Protein AF-A0A497FEU7-F1 (afdb_monomer_lite)

Radius of gyration: 15.43 Å; chains: 1; bounding box: 39×32×43 Å

Structure (mmCIF, N/CA/C/O backbone):
data_AF-A0A497FEU7-F1
#
_entry.id   AF-A0A497FEU7-F1
#
loop_
_atom_site.group_PDB
_atom_site.id
_atom_site.type_symbol
_atom_site.label_atom_id
_atom_site.label_alt_id
_atom_site.label_comp_id
_atom_site.label_asym_id
_atom_site.label_entity_id
_atom_site.label_seq_id
_atom_site.pdbx_PDB_ins_code
_atom_site.Cartn_x
_atom_site.Cartn_y
_atom_site.Cartn_z
_atom_site.occupancy
_atom_site.B_iso_or_equiv
_atom_site.auth_seq_id
_atom_site.auth_comp_id
_atom_site.auth_asym_id
_atom_site.auth_atom_id
_atom_site.pdbx_PDB_model_num
ATOM 1 N N . MET A 1 1 ? -6.339 -5.426 28.142 1.00 41.44 1 MET A N 1
ATOM 2 C CA . MET A 1 1 ? -5.995 -5.472 26.706 1.00 41.44 1 MET A CA 1
ATOM 3 C C . MET A 1 1 ? -4.523 -5.088 26.597 1.00 41.44 1 MET A C 1
ATOM 5 O O . MET A 1 1 ? -4.201 -3.919 26.749 1.00 41.44 1 MET A O 1
ATOM 9 N N . VAL A 1 2 ? -3.616 -6.070 26.548 1.00 42.19 2 VAL A N 1
ATOM 10 C CA . VAL A 1 2 ? -2.162 -5.822 26.589 1.00 42.19 2 VAL A CA 1
ATOM 11 C C . VAL A 1 2 ? -1.658 -5.779 25.155 1.00 42.19 2 VAL A C 1
ATOM 13 O O . VAL A 1 2 ? -1.625 -6.807 24.487 1.00 42.19 2 VAL A O 1
ATOM 16 N N . LEU A 1 3 ? -1.309 -4.582 24.690 1.00 46.41 3 LEU A N 1
ATOM 17 C CA . LEU A 1 3 ? -0.657 -4.376 23.401 1.00 46.41 3 LEU A CA 1
ATOM 18 C C . LEU A 1 3 ? 0.695 -5.109 23.390 1.00 46.41 3 LEU A C 1
ATOM 20 O O . LEU A 1 3 ? 1.501 -4.982 24.317 1.00 46.41 3 LEU A O 1
ATOM 24 N N . SER A 1 4 ? 0.933 -5.891 22.345 1.00 58.56 4 SER A N 1
ATOM 25 C CA . SER A 1 4 ? 2.160 -6.641 22.093 1.00 58.56 4 SER A CA 1
ATOM 26 C C . SER A 1 4 ? 3.333 -5.681 21.847 1.00 58.56 4 SER A C 1
ATOM 28 O O . SER A 1 4 ? 3.187 -4.631 21.222 1.00 58.56 4 SER A O 1
ATOM 30 N N . LYS A 1 5 ? 4.546 -6.048 22.291 1.00 50.31 5 LYS A N 1
ATOM 31 C CA . LYS A 1 5 ? 5.781 -5.246 22.116 1.00 50.31 5 LYS A CA 1
ATOM 32 C C . LYS A 1 5 ? 6.027 -4.777 20.670 1.00 50.31 5 LYS A C 1
ATOM 34 O O . LYS A 1 5 ? 6.688 -3.762 20.471 1.00 50.31 5 LYS A O 1
ATOM 39 N N . ARG A 1 6 ? 5.518 -5.499 19.665 1.00 48.75 6 ARG A N 1
ATOM 40 C CA . ARG A 1 6 ? 5.675 -5.147 18.242 1.00 48.75 6 ARG A CA 1
ATOM 41 C C . ARG A 1 6 ? 4.820 -3.945 17.834 1.00 48.75 6 ARG A C 1
ATOM 43 O O . ARG A 1 6 ? 5.260 -3.139 17.023 1.00 48.75 6 ARG A O 1
ATOM 50 N N . GLU A 1 7 ? 3.639 -3.803 18.424 1.00 55.78 7 GLU A N 1
ATOM 51 C CA . GLU A 1 7 ? 2.687 -2.725 18.127 1.00 55.78 7 GLU A CA 1
ATOM 52 C C . GLU A 1 7 ? 3.217 -1.376 18.639 1.00 55.78 7 GLU A C 1
ATOM 54 O O . GLU A 1 7 ? 3.132 -0.360 17.951 1.00 55.78 7 GLU A O 1
ATOM 59 N N . TRP A 1 8 ? 3.891 -1.386 19.793 1.00 57.91 8 TRP A N 1
ATOM 60 C CA . TRP A 1 8 ? 4.579 -0.214 20.346 1.00 57.91 8 TRP A CA 1
ATOM 61 C C . TRP A 1 8 ? 5.762 0.258 19.493 1.00 57.91 8 TRP A C 1
ATOM 63 O O . TRP A 1 8 ? 5.942 1.458 19.290 1.00 57.91 8 TRP A O 1
ATOM 73 N N . LEU A 1 9 ? 6.561 -0.673 18.961 1.00 58.84 9 LEU A N 1
ATOM 74 C CA . LEU A 1 9 ? 7.714 -0.339 18.117 1.00 58.84 9 LEU A CA 1
ATOM 75 C C . LEU A 1 9 ? 7.280 0.282 16.776 1.00 58.84 9 LEU A C 1
ATOM 77 O O . LEU A 1 9 ? 7.950 1.168 16.251 1.00 58.84 9 LEU A O 1
ATOM 81 N N . MET A 1 10 ? 6.127 -0.145 16.255 1.00 61.88 10 MET A N 1
ATOM 82 C CA . MET A 1 10 ? 5.506 0.418 15.052 1.00 61.88 10 MET A CA 1
ATOM 83 C C . MET A 1 10 ? 5.038 1.860 15.267 1.00 61.88 10 MET A C 1
ATOM 85 O O . MET A 1 10 ? 5.290 2.707 14.413 1.00 61.88 10 MET A O 1
ATOM 89 N N . LEU A 1 11 ? 4.408 2.149 16.412 1.00 56.50 11 LEU A N 1
ATOM 90 C CA . LEU A 1 11 ? 4.024 3.507 16.821 1.00 56.50 11 LEU A CA 1
ATOM 91 C C . LEU A 1 11 ? 5.241 4.436 16.914 1.00 56.50 11 LEU A C 1
ATOM 93 O O . LEU A 1 11 ? 5.194 5.546 16.391 1.00 56.50 11 LEU A O 1
ATOM 97 N N . TYR A 1 12 ? 6.348 3.955 17.488 1.00 56.72 12 TYR A N 1
ATOM 98 C CA . TYR A 1 12 ? 7.608 4.702 17.542 1.00 56.72 12 TYR A CA 1
ATOM 99 C C . TYR A 1 12 ? 8.192 4.983 16.145 1.00 56.72 12 TYR A C 1
ATOM 101 O O . TYR A 1 12 ? 8.669 6.083 15.881 1.00 56.72 12 TYR A O 1
ATOM 109 N N . TRP A 1 13 ? 8.111 4.026 15.213 1.00 59.31 13 TRP A N 1
ATOM 110 C CA . TRP A 1 13 ? 8.582 4.224 13.833 1.00 59.31 13 TRP A CA 1
ATOM 111 C C . TRP A 1 13 ? 7.651 5.127 12.999 1.00 59.31 13 TRP A C 1
ATOM 113 O O . TRP A 1 13 ? 8.090 5.768 12.044 1.00 59.31 13 TRP A O 1
ATOM 123 N N . CYS A 1 14 ? 6.364 5.193 13.354 1.00 51.31 14 CYS A N 1
ATOM 124 C CA . CYS A 1 14 ? 5.325 5.925 12.625 1.00 51.31 14 CYS A CA 1
ATOM 125 C C . CYS A 1 14 ? 5.016 7.327 13.180 1.00 51.31 14 CYS A C 1
ATOM 127 O O . CYS A 1 14 ? 4.106 7.971 12.655 1.00 51.31 14 CYS A O 1
ATOM 129 N N . GLU A 1 15 ? 5.744 7.827 14.191 1.00 53.84 15 GLU A N 1
ATOM 130 C CA . GLU A 1 15 ? 5.438 9.115 14.851 1.00 53.84 15 GLU A CA 1
ATOM 131 C C . GLU A 1 15 ? 5.487 10.342 13.914 1.00 53.84 15 GLU A C 1
ATOM 133 O O . GLU A 1 15 ? 4.954 11.399 14.243 1.00 53.84 15 GLU A O 1
ATOM 138 N N . GLY A 1 16 ? 6.001 10.178 12.693 1.00 52.44 16 GLY A N 1
ATOM 139 C CA . GLY A 1 16 ? 5.657 11.049 11.576 1.00 52.44 16 GLY A CA 1
ATOM 140 C C . GLY A 1 16 ? 6.374 12.400 11.560 1.00 52.44 16 GLY A C 1
ATOM 141 O O . GLY A 1 16 ? 6.849 12.936 12.555 1.00 52.44 16 GLY A O 1
ATOM 142 N N . ASP A 1 17 ? 6.480 12.918 10.341 1.00 51.25 17 ASP A N 1
ATOM 143 C CA . ASP A 1 17 ? 7.146 14.155 9.939 1.00 51.25 17 ASP A CA 1
ATOM 144 C C . ASP A 1 17 ? 6.894 15.333 10.904 1.00 51.25 17 ASP A C 1
ATOM 146 O O . ASP A 1 17 ? 5.767 15.544 11.364 1.00 51.25 17 ASP A O 1
ATOM 150 N N . LYS A 1 18 ? 7.940 16.133 11.175 1.00 44.41 18 LYS A N 1
ATOM 151 C CA . LYS A 1 18 ? 7.904 17.321 12.049 1.00 44.41 18 LYS A CA 1
ATOM 152 C C . LYS A 1 18 ? 7.021 18.401 11.416 1.00 44.41 18 LYS A C 1
ATOM 154 O O . LYS A 1 18 ? 7.499 19.396 10.870 1.00 44.41 18 LYS A O 1
ATOM 159 N N . SER A 1 19 ? 5.707 18.223 11.491 1.00 46.38 19 SER A N 1
ATOM 160 C CA . SER A 1 19 ? 4.732 19.217 11.068 1.00 46.38 19 SER A CA 1
ATOM 161 C C . SER A 1 19 ? 4.903 20.455 11.946 1.00 46.38 19 SER A C 1
ATOM 163 O O . SER A 1 19 ? 4.659 20.421 13.154 1.00 46.38 19 SER A O 1
ATOM 165 N N . LYS A 1 20 ? 5.357 21.561 11.342 1.00 46.50 20 LYS A N 1
ATOM 166 C CA . LYS A 1 20 ? 5.393 22.871 11.999 1.00 46.50 20 LYS A CA 1
ATOM 167 C C . LYS A 1 20 ? 4.009 23.170 12.587 1.00 46.50 20 LYS A C 1
ATOM 169 O O . LYS A 1 20 ? 2.990 22.992 11.917 1.00 46.50 20 LYS A O 1
ATOM 174 N N . ARG A 1 21 ? 4.010 23.617 13.846 1.00 40.47 21 ARG A N 1
ATOM 175 C CA . ARG A 1 21 ? 2.852 23.990 14.677 1.00 40.47 21 ARG A CA 1
ATOM 176 C C . ARG A 1 21 ? 1.732 24.607 13.815 1.00 40.47 21 ARG A C 1
ATOM 178 O O . ARG A 1 21 ? 1.912 25.693 13.278 1.00 40.47 21 ARG A O 1
ATOM 185 N N . GLY A 1 22 ? 0.608 23.895 13.655 1.00 45.19 22 GLY A N 1
ATOM 186 C CA . GLY A 1 22 ? -0.600 24.413 12.988 1.00 45.19 22 GLY A CA 1
ATOM 187 C C . GLY A 1 22 ? -1.127 23.661 11.754 1.00 45.19 22 GLY A C 1
ATOM 188 O O . GLY A 1 22 ? -2.195 24.024 11.273 1.00 45.19 22 GLY A O 1
ATOM 189 N N . ARG A 1 23 ? -0.464 22.611 11.240 1.00 49.22 23 ARG A N 1
ATOM 190 C CA . ARG A 1 23 ? -1.011 21.766 10.147 1.00 49.22 23 ARG A CA 1
ATOM 191 C C . ARG A 1 23 ? -1.422 20.373 10.634 1.00 49.22 23 ARG A C 1
ATOM 193 O O . ARG A 1 23 ? -0.799 19.846 11.553 1.00 49.22 23 ARG A O 1
ATOM 200 N N . SER A 1 24 ? -2.436 19.779 9.986 1.00 53.25 24 SER A N 1
ATOM 201 C CA . SER A 1 24 ? -2.890 18.391 10.194 1.00 53.25 24 SER A CA 1
ATOM 202 C C . SER A 1 24 ? -1.710 17.439 10.394 1.00 53.25 24 SER A C 1
ATOM 204 O O . SER A 1 24 ? -0.784 17.431 9.580 1.00 53.25 24 SER A O 1
ATOM 206 N N . ARG A 1 25 ? -1.751 16.642 11.468 1.00 65.00 25 ARG A N 1
ATOM 207 C CA . ARG A 1 25 ? -0.757 15.595 11.727 1.00 65.00 25 ARG A CA 1
ATOM 208 C C . ARG A 1 25 ? -0.896 14.545 10.628 1.00 65.00 25 ARG A C 1
ATOM 210 O O . ARG A 1 25 ? -1.966 13.964 10.464 1.00 65.00 25 ARG A O 1
ATOM 217 N N . LYS A 1 26 ? 0.149 14.372 9.822 1.00 68.81 26 LYS A N 1
ATOM 218 C CA . LYS A 1 26 ? 0.206 13.329 8.798 1.00 68.81 26 LYS A CA 1
ATOM 219 C C . LYS A 1 26 ? 1.051 12.194 9.336 1.00 68.81 26 LYS A C 1
ATOM 221 O O . LYS A 1 26 ? 2.173 12.435 9.769 1.00 68.81 26 LYS A O 1
ATOM 226 N N . VAL A 1 27 ? 0.521 10.985 9.258 1.00 75.69 27 VAL A N 1
ATOM 227 C CA . VAL A 1 27 ? 1.285 9.764 9.508 1.00 75.69 27 VAL A CA 1
ATOM 228 C C . VAL A 1 27 ? 1.448 9.049 8.181 1.00 75.69 27 VAL A C 1
ATOM 230 O O . VAL A 1 27 ? 0.515 8.990 7.373 1.00 75.69 27 VAL A O 1
ATOM 233 N N . ALA A 1 28 ? 2.661 8.579 7.922 1.00 81.19 28 ALA A N 1
ATOM 234 C CA . ALA A 1 28 ? 2.972 7.861 6.704 1.00 81.19 28 ALA A CA 1
ATOM 235 C C . ALA A 1 28 ? 3.963 6.744 6.995 1.00 81.19 28 ALA A C 1
ATOM 237 O O . ALA A 1 28 ? 4.952 6.962 7.695 1.00 81.19 28 ALA A O 1
ATOM 238 N N . LEU A 1 29 ? 3.717 5.575 6.411 1.00 83.00 29 LEU A N 1
ATOM 239 C CA . LEU A 1 29 ? 4.638 4.449 6.446 1.00 83.00 29 LEU A CA 1
ATOM 240 C C . LEU A 1 29 ? 5.033 4.090 5.021 1.00 83.00 29 LEU A C 1
ATOM 242 O O . LEU A 1 29 ? 4.179 3.948 4.146 1.00 83.00 29 LEU A O 1
ATOM 246 N N . THR A 1 30 ? 6.340 3.956 4.800 1.00 83.25 30 THR A N 1
ATOM 247 C CA . THR A 1 30 ? 6.894 3.530 3.516 1.00 83.25 30 THR A CA 1
ATOM 248 C C . THR A 1 30 ? 7.593 2.195 3.692 1.00 83.25 30 THR A C 1
ATOM 250 O O . THR A 1 30 ? 8.540 2.112 4.470 1.00 83.25 30 THR A O 1
ATOM 253 N N . SER A 1 31 ? 7.129 1.158 2.997 1.00 83.19 31 SER A N 1
ATOM 254 C CA . SER A 1 31 ? 7.688 -0.189 3.116 1.00 83.19 31 SER A CA 1
ATOM 255 C C . SER A 1 31 ? 7.483 -1.008 1.843 1.00 83.19 31 SER A C 1
ATOM 257 O O . SER A 1 31 ? 6.598 -0.729 1.034 1.00 83.19 31 SER A O 1
ATOM 259 N N . THR A 1 32 ? 8.329 -2.019 1.674 1.00 84.00 32 THR A N 1
ATOM 260 C CA . THR A 1 32 ? 8.177 -3.099 0.689 1.00 84.00 32 THR A CA 1
ATOM 261 C C . THR A 1 32 ? 7.474 -4.319 1.281 1.00 84.00 32 THR A C 1
ATOM 263 O O . THR A 1 32 ? 7.092 -5.205 0.531 1.00 84.00 32 THR A O 1
ATOM 266 N N . ASP A 1 33 ? 7.372 -4.406 2.611 1.00 84.69 33 ASP A N 1
ATOM 267 C CA . ASP A 1 33 ? 6.800 -5.546 3.330 1.00 84.69 33 ASP A CA 1
ATOM 268 C C . ASP A 1 33 ? 5.274 -5.382 3.470 1.00 84.69 33 ASP A C 1
ATOM 270 O O . ASP A 1 33 ? 4.826 -4.471 4.186 1.00 84.69 33 ASP A O 1
ATOM 274 N N . PRO A 1 34 ? 4.466 -6.250 2.829 1.00 86.88 34 PRO A N 1
ATOM 275 C CA . PRO A 1 34 ? 3.014 -6.191 2.926 1.00 86.88 34 PRO A CA 1
ATOM 276 C C . PRO A 1 34 ? 2.477 -6.396 4.341 1.00 86.88 34 PRO A C 1
ATOM 278 O O . PRO A 1 34 ? 1.496 -5.754 4.711 1.00 86.88 34 PRO A O 1
ATOM 281 N N . LEU A 1 35 ? 3.115 -7.240 5.160 1.00 86.62 35 LEU A N 1
ATOM 282 C CA . LEU A 1 35 ? 2.664 -7.497 6.531 1.00 86.62 35 LEU A CA 1
ATOM 283 C C . LEU A 1 35 ? 2.797 -6.243 7.390 1.00 86.62 35 LEU A C 1
ATOM 285 O O . LEU A 1 35 ? 1.899 -5.922 8.171 1.00 86.62 35 LEU A O 1
ATOM 289 N N . LEU A 1 36 ? 3.889 -5.502 7.202 1.00 83.19 36 LEU A N 1
ATOM 290 C CA . LEU A 1 36 ? 4.125 -4.246 7.905 1.00 83.19 36 LEU A CA 1
ATOM 291 C C . LEU A 1 36 ? 3.074 -3.192 7.533 1.00 83.19 36 LEU A C 1
ATOM 293 O O . LEU A 1 36 ? 2.525 -2.521 8.408 1.00 83.19 36 LEU A O 1
ATOM 297 N N . LEU A 1 37 ? 2.762 -3.069 6.240 1.00 87.44 37 LEU A N 1
ATOM 298 C CA . LEU A 1 37 ? 1.752 -2.130 5.751 1.00 87.44 37 LEU A CA 1
ATOM 299 C C . LEU A 1 37 ? 0.339 -2.524 6.199 1.00 87.44 37 LEU A C 1
ATOM 301 O O . LEU A 1 37 ? -0.408 -1.662 6.655 1.00 87.44 37 LEU A O 1
ATOM 305 N N . LYS A 1 38 ? -0.011 -3.815 6.165 1.00 89.12 38 LYS A N 1
ATOM 306 C CA . LYS A 1 38 ? -1.287 -4.323 6.696 1.00 89.12 38 LYS A CA 1
ATOM 307 C C . LYS A 1 38 ? -1.437 -4.020 8.181 1.00 89.12 38 LYS A C 1
ATOM 309 O O . LYS A 1 38 ? -2.488 -3.541 8.598 1.00 89.12 38 LYS A O 1
ATOM 314 N N . LEU A 1 39 ? -0.389 -4.243 8.975 1.00 87.00 39 LEU A N 1
ATOM 315 C CA . LEU A 1 39 ? -0.415 -3.947 10.406 1.00 87.00 39 LEU A CA 1
ATOM 316 C C . LEU A 1 39 ? -0.558 -2.440 10.667 1.00 87.00 39 LEU A C 1
ATOM 318 O O . LEU A 1 39 ? -1.283 -2.041 11.578 1.00 87.00 39 LEU A O 1
ATOM 322 N N . PHE A 1 40 ? 0.073 -1.598 9.848 1.00 85.50 40 PHE A N 1
ATOM 323 C CA . PHE A 1 40 ? -0.094 -0.146 9.912 1.00 85.50 40 PHE A CA 1
ATOM 324 C C . PHE A 1 40 ? -1.536 0.278 9.610 1.00 85.50 40 PHE A C 1
ATOM 326 O O . PHE A 1 40 ? -2.139 0.984 10.414 1.00 85.50 40 PHE A O 1
ATOM 333 N N . ILE A 1 41 ? -2.119 -0.205 8.511 1.00 87.94 41 ILE A N 1
ATOM 334 C CA . ILE A 1 41 ? -3.515 0.074 8.134 1.00 87.94 41 ILE A CA 1
ATOM 335 C C . ILE A 1 41 ? -4.482 -0.425 9.211 1.00 87.94 41 ILE A C 1
ATOM 337 O O . ILE A 1 41 ? -5.401 0.292 9.601 1.00 87.94 41 ILE A O 1
ATOM 341 N N . TYR A 1 42 ? -4.249 -1.629 9.737 1.00 87.38 42 TYR A N 1
ATOM 342 C CA . TYR A 1 42 ? -5.026 -2.182 10.841 1.00 87.38 42 TYR A CA 1
ATOM 343 C C . TYR A 1 42 ? -4.960 -1.275 12.072 1.00 87.38 42 TYR A C 1
ATOM 345 O O . TYR A 1 42 ? -5.996 -0.925 12.625 1.00 87.38 42 TYR A O 1
ATOM 353 N N . SER A 1 43 ? -3.764 -0.826 12.455 1.00 82.81 43 SER A N 1
ATOM 354 C CA . SER A 1 43 ? -3.571 0.072 13.599 1.00 82.81 43 SER A CA 1
ATOM 355 C C . SER A 1 43 ? -4.291 1.410 13.402 1.00 82.81 43 SER A C 1
ATOM 357 O O . SER A 1 43 ? -4.937 1.899 14.326 1.00 82.81 43 SER A O 1
ATOM 359 N N . LEU A 1 44 ? -4.243 1.978 12.191 1.00 85.69 44 LEU A N 1
ATOM 360 C CA . LEU A 1 44 ? -4.991 3.191 11.845 1.00 85.69 44 LEU A CA 1
ATOM 361 C C . LEU A 1 44 ? -6.502 2.993 11.988 1.00 85.69 44 LEU A C 1
ATOM 363 O O . LEU A 1 44 ? -7.177 3.834 12.575 1.00 85.69 44 LEU A O 1
ATOM 367 N N . LYS A 1 45 ? -7.021 1.862 11.511 1.00 86.00 45 LYS A N 1
ATOM 368 C CA . LYS A 1 45 ? -8.441 1.531 11.633 1.00 86.00 45 LYS A CA 1
ATOM 369 C C . LYS A 1 45 ? -8.861 1.296 13.087 1.00 86.00 45 LYS A C 1
ATOM 371 O O . LYS A 1 45 ? -9.924 1.751 13.482 1.00 86.00 45 LYS A O 1
ATOM 376 N N . GLN A 1 46 ? -8.054 0.579 13.872 1.00 85.31 46 GLN A N 1
ATOM 377 C CA . GLN A 1 46 ? -8.413 0.192 15.242 1.00 85.31 46 GLN A CA 1
ATOM 378 C C . GLN A 1 46 ? -8.289 1.329 16.257 1.00 85.31 46 GLN A C 1
ATOM 380 O O . GLN A 1 46 ? -9.136 1.445 17.133 1.00 85.31 46 GLN A O 1
ATOM 385 N N . PHE A 1 47 ? -7.228 2.135 16.177 1.00 82.44 47 PHE A N 1
ATOM 386 C CA . PHE A 1 47 ? -6.919 3.130 17.213 1.00 82.44 47 PHE A CA 1
ATOM 387 C C . PHE A 1 47 ? -7.255 4.564 16.809 1.00 82.44 47 PHE A C 1
ATOM 389 O O . PHE A 1 47 ? -7.342 5.429 17.675 1.00 82.44 47 PHE A O 1
ATOM 396 N N . TYR A 1 48 ? -7.404 4.823 15.509 1.00 79.12 48 TYR A N 1
ATOM 397 C CA . TYR A 1 48 ? -7.629 6.166 14.972 1.00 79.12 48 TYR A CA 1
ATOM 398 C C . TYR A 1 48 ? -8.888 6.263 14.103 1.00 79.12 48 TYR A C 1
ATOM 400 O O . TYR A 1 48 ? -9.109 7.315 13.509 1.00 79.12 48 TYR A O 1
ATOM 408 N N . GLU A 1 49 ? -9.674 5.182 14.008 1.00 83.81 49 GLU A N 1
ATOM 409 C CA . GLU A 1 49 ? -10.940 5.110 13.258 1.00 83.81 49 GLU A CA 1
ATOM 410 C C . GLU A 1 49 ? -10.827 5.561 11.790 1.00 83.81 49 GLU A C 1
ATOM 412 O O . GLU A 1 49 ? -11.794 6.005 11.180 1.00 83.81 49 GLU A O 1
ATOM 417 N N . VAL A 1 50 ? -9.636 5.433 11.198 1.00 84.62 50 VAL A N 1
ATOM 418 C CA . VAL A 1 50 ? -9.398 5.803 9.798 1.00 84.62 50 VAL A CA 1
ATOM 419 C C . VAL A 1 50 ? -9.884 4.677 8.891 1.00 84.62 50 VAL A C 1
ATOM 421 O O . VAL A 1 50 ? -9.414 3.539 9.005 1.00 84.62 50 VAL A O 1
ATOM 424 N N . ASP A 1 51 ? -10.775 4.989 7.948 1.00 84.44 51 ASP A N 1
ATOM 425 C CA . ASP A 1 51 ? -11.189 4.022 6.931 1.00 84.44 51 ASP A CA 1
ATOM 426 C C . ASP A 1 51 ? -10.031 3.807 5.929 1.00 84.44 51 ASP A C 1
ATOM 428 O O . ASP A 1 51 ? -9.492 4.775 5.382 1.00 84.44 51 ASP A O 1
ATOM 432 N N . PRO A 1 52 ? -9.627 2.554 5.632 1.00 81.88 52 PRO A N 1
ATOM 433 C CA . PRO A 1 52 ? -8.689 2.248 4.549 1.00 81.88 52 PRO A CA 1
ATOM 434 C C . PRO A 1 52 ? -9.018 2.929 3.207 1.00 81.88 52 PRO A C 1
ATOM 436 O O . PRO A 1 52 ? -8.113 3.264 2.441 1.00 81.88 52 PRO A O 1
ATOM 439 N N . ARG A 1 53 ? -10.302 3.189 2.933 1.00 85.06 53 ARG A N 1
ATOM 440 C CA . ARG A 1 53 ? -10.797 3.905 1.744 1.00 85.06 53 ARG A CA 1
ATOM 441 C C . ARG A 1 53 ? -10.486 5.401 1.746 1.00 85.06 53 ARG A C 1
ATOM 443 O O . ARG A 1 53 ? -10.623 6.045 0.711 1.00 85.06 53 ARG A O 1
ATOM 450 N N . GLU A 1 54 ? -10.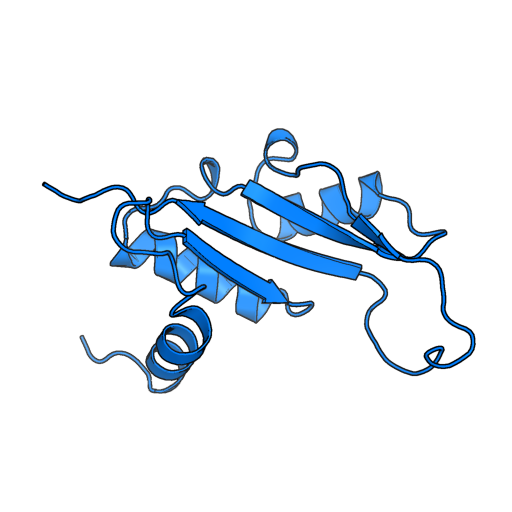040 5.964 2.861 1.00 86.12 54 GLU A N 1
ATOM 451 C CA . GLU A 1 54 ? -9.591 7.358 2.958 1.00 86.12 54 GLU A CA 1
ATOM 452 C C . GLU A 1 54 ? -8.068 7.491 2.830 1.00 86.12 54 GLU A C 1
ATOM 454 O O . GLU A 1 54 ? -7.548 8.591 2.606 1.00 86.12 54 GLU A O 1
ATOM 459 N N . LEU A 1 55 ? -7.337 6.376 2.939 1.00 88.69 55 LEU A N 1
ATOM 460 C CA . LEU A 1 55 ? -5.883 6.357 2.824 1.00 88.69 55 LEU A CA 1
ATOM 461 C C . LEU A 1 55 ? -5.462 6.747 1.417 1.00 88.69 55 LEU A 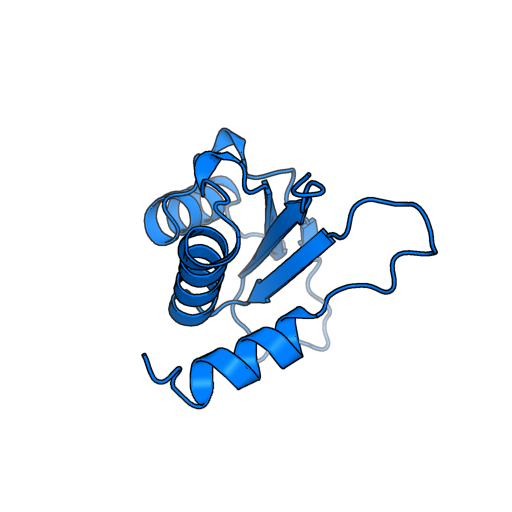C 1
ATOM 463 O O . LEU A 1 55 ? -5.993 6.237 0.436 1.00 88.69 55 LEU A O 1
ATOM 467 N N . LYS A 1 56 ? -4.452 7.609 1.308 1.00 88.81 56 LYS A N 1
ATOM 468 C CA . LYS A 1 56 ? -3.815 7.924 0.030 1.00 88.81 56 LYS A CA 1
ATOM 469 C C . LYS A 1 56 ? -2.464 7.239 -0.033 1.00 88.81 56 LYS A C 1
ATOM 471 O O . LYS A 1 56 ? -1.670 7.317 0.903 1.00 88.81 56 LYS A O 1
ATOM 476 N N . CYS A 1 57 ? -2.192 6.580 -1.147 1.00 89.56 57 CYS A N 1
ATOM 477 C CA . CYS A 1 57 ? -0.964 5.828 -1.352 1.00 89.56 57 CYS A CA 1
ATOM 478 C C . CYS A 1 57 ? -0.161 6.420 -2.500 1.00 89.56 57 CYS A C 1
ATOM 480 O O . CYS A 1 57 ? -0.710 6.998 -3.434 1.00 89.56 57 CYS A O 1
ATOM 482 N N . ARG A 1 58 ? 1.159 6.290 -2.434 1.00 89.00 58 ARG A N 1
ATOM 483 C CA . ARG A 1 58 ? 2.053 6.595 -3.549 1.00 89.00 58 ARG A CA 1
ATOM 484 C C . ARG A 1 58 ? 3.033 5.450 -3.705 1.00 89.00 58 ARG A C 1
ATOM 486 O O . ARG A 1 58 ? 3.734 5.120 -2.747 1.00 89.00 58 ARG A O 1
ATOM 493 N N . LEU A 1 59 ? 3.121 4.891 -4.906 1.00 89.38 59 LEU A N 1
ATOM 494 C CA . LEU A 1 59 ? 4.160 3.922 -5.222 1.00 89.38 59 LEU A CA 1
ATOM 495 C C . LEU A 1 59 ? 5.451 4.638 -5.588 1.00 89.38 59 LEU A C 1
ATOM 497 O O . LEU A 1 59 ? 5.455 5.696 -6.217 1.00 89.38 59 LEU A O 1
ATOM 501 N N . THR A 1 60 ? 6.565 4.045 -5.192 1.00 86.25 60 THR A N 1
ATOM 502 C CA . THR A 1 60 ? 7.855 4.310 -5.811 1.00 86.25 60 THR A CA 1
ATOM 503 C C . THR A 1 60 ? 8.239 3.081 -6.610 1.00 86.25 60 THR A C 1
ATOM 505 O O . THR A 1 60 ? 8.374 2.004 -6.034 1.00 86.25 60 THR A O 1
ATOM 508 N N . ILE A 1 61 ? 8.404 3.253 -7.917 1.00 86.06 61 ILE A N 1
ATOM 509 C CA . ILE A 1 61 ? 8.728 2.183 -8.865 1.00 86.06 61 ILE A CA 1
ATOM 510 C C . ILE A 1 61 ? 10.027 2.524 -9.597 1.00 86.06 61 ILE A C 1
ATOM 512 O O . ILE A 1 61 ? 10.367 3.702 -9.742 1.00 86.06 61 ILE A O 1
ATOM 516 N N . TRP A 1 62 ? 10.777 1.519 -10.042 1.00 82.94 62 TRP A N 1
ATOM 517 C CA . TRP A 1 62 ? 11.909 1.755 -10.943 1.00 82.94 62 TRP A CA 1
ATOM 518 C C . TRP A 1 62 ? 11.450 1.902 -12.390 1.00 82.94 62 TRP A C 1
ATOM 520 O O . TRP A 1 62 ? 10.399 1.404 -12.788 1.00 82.94 62 TRP A O 1
ATOM 530 N N . GLU A 1 63 ? 12.270 2.583 -13.183 1.00 80.06 63 GLU A N 1
ATOM 531 C CA . GLU A 1 63 ? 12.115 2.639 -14.634 1.00 80.06 63 GLU A CA 1
ATOM 532 C C . GLU A 1 63 ? 12.058 1.219 -15.227 1.00 80.06 63 GLU A C 1
ATOM 534 O O . GLU A 1 63 ? 12.903 0.379 -14.918 1.00 80.06 63 GLU A O 1
ATOM 539 N N . GLY A 1 64 ? 11.036 0.952 -16.045 1.00 78.81 64 GLY A N 1
ATOM 540 C CA . GLY A 1 64 ? 10.769 -0.367 -16.633 1.00 78.81 64 GLY A CA 1
ATOM 541 C C . GLY A 1 64 ? 9.766 -1.237 -15.866 1.00 78.81 64 GLY A C 1
ATOM 542 O O . GLY A 1 64 ? 9.366 -2.275 -16.381 1.00 78.81 64 GLY A O 1
ATOM 543 N N . VAL A 1 65 ? 9.324 -0.828 -14.672 1.00 83.81 65 VAL A N 1
ATOM 544 C CA . VAL A 1 65 ? 8.227 -1.498 -13.952 1.00 83.81 65 VAL A CA 1
ATOM 545 C C . VAL A 1 65 ? 6.879 -1.021 -14.496 1.00 83.81 65 VAL A C 1
ATOM 547 O O . VAL A 1 65 ? 6.678 0.180 -14.682 1.00 83.81 65 VAL A O 1
ATOM 550 N N . ASN A 1 66 ? 5.946 -1.952 -14.709 1.00 87.19 66 ASN A N 1
ATOM 551 C CA . ASN A 1 66 ? 4.566 -1.629 -15.055 1.00 87.19 66 ASN A CA 1
ATOM 552 C C . ASN A 1 66 ? 3.845 -1.030 -13.831 1.00 87.19 66 ASN A C 1
ATOM 554 O O . ASN A 1 66 ? 3.622 -1.710 -12.827 1.00 87.19 66 ASN A O 1
ATOM 558 N N . GLU A 1 67 ? 3.513 0.262 -13.903 1.00 89.12 67 GLU A N 1
ATOM 559 C CA . GLU A 1 67 ? 2.832 0.987 -12.823 1.00 89.12 67 GLU A CA 1
ATOM 560 C C . GLU A 1 67 ? 1.459 0.381 -12.507 1.00 89.12 67 GLU A C 1
ATOM 562 O O . GLU A 1 67 ? 1.123 0.226 -11.334 1.00 89.12 67 GLU A O 1
ATOM 567 N N . ASP A 1 68 ? 0.696 -0.019 -13.525 1.00 90.62 68 ASP A N 1
ATOM 568 C CA . ASP A 1 68 ? -0.664 -0.531 -13.347 1.00 90.62 68 ASP A CA 1
ATOM 569 C C . ASP A 1 68 ? -0.695 -1.886 -12.642 1.00 90.62 68 ASP A C 1
ATOM 571 O O . ASP A 1 68 ? -1.570 -2.115 -11.800 1.00 90.62 68 ASP A O 1
ATOM 575 N N . GLU A 1 69 ? 0.272 -2.755 -12.945 1.00 90.31 69 GLU A N 1
ATOM 576 C CA . GLU A 1 69 ? 0.458 -4.040 -12.260 1.00 90.31 69 GLU A CA 1
ATOM 577 C C . GLU A 1 69 ? 0.856 -3.835 -10.798 1.00 90.31 69 GLU A C 1
ATOM 579 O O . GLU A 1 69 ? 0.333 -4.503 -9.906 1.00 90.31 69 GLU A O 1
ATOM 584 N N . ALA A 1 70 ? 1.749 -2.877 -10.531 1.00 89.25 70 ALA A N 1
ATOM 585 C CA . ALA A 1 70 ? 2.155 -2.558 -9.169 1.00 89.25 70 ALA A CA 1
ATOM 586 C C . ALA A 1 70 ? 0.986 -1.972 -8.357 1.00 89.25 70 ALA A C 1
ATOM 588 O O . ALA A 1 70 ? 0.796 -2.348 -7.200 1.00 89.25 70 ALA A O 1
ATOM 589 N N . ILE A 1 71 ? 0.181 -1.083 -8.952 1.00 92.38 71 ILE A N 1
ATOM 590 C CA . ILE A 1 71 ? -1.036 -0.554 -8.320 1.00 92.38 71 ILE A CA 1
ATOM 591 C C . ILE A 1 71 ? -2.029 -1.683 -8.053 1.00 92.38 71 ILE A C 1
ATOM 593 O O . ILE A 1 71 ? -2.573 -1.736 -6.954 1.00 92.38 71 ILE A O 1
ATOM 597 N N . GLU A 1 72 ? -2.238 -2.595 -9.005 1.00 93.81 72 GLU A N 1
ATOM 598 C CA . GLU A 1 72 ? -3.169 -3.715 -8.826 1.00 93.81 72 GLU A CA 1
ATOM 599 C C . GLU A 1 72 ? -2.748 -4.604 -7.660 1.00 93.81 72 GLU A C 1
ATOM 601 O O . GLU A 1 72 ? -3.543 -4.853 -6.754 1.00 93.81 72 GLU A O 1
ATOM 606 N N . PHE A 1 73 ? -1.474 -5.006 -7.637 1.00 92.44 73 PHE A N 1
ATOM 607 C CA . PHE A 1 73 ? -0.920 -5.820 -6.562 1.00 92.44 73 PHE A CA 1
ATOM 608 C C . PHE A 1 73 ? -1.171 -5.175 -5.196 1.00 92.44 73 PHE A C 1
ATOM 610 O O . PHE A 1 73 ? -1.726 -5.804 -4.297 1.00 92.44 73 PHE A O 1
ATOM 617 N N . TRP A 1 74 ? -0.804 -3.902 -5.031 1.00 92.12 74 TRP A N 1
ATOM 618 C CA . TRP A 1 74 ? -0.941 -3.229 -3.741 1.00 92.12 74 TRP A CA 1
ATOM 619 C C . TRP A 1 74 ? -2.381 -2.883 -3.382 1.00 92.12 74 TRP A C 1
ATOM 621 O O . TRP A 1 74 ? -2.712 -2.842 -2.197 1.00 92.12 74 TRP A O 1
ATOM 631 N N . SER A 1 75 ? -3.235 -2.639 -4.373 1.00 93.25 75 SER A N 1
ATOM 632 C CA . SER A 1 75 ? -4.661 -2.411 -4.161 1.00 93.25 75 SER A CA 1
ATOM 633 C C . SER A 1 75 ? -5.315 -3.652 -3.559 1.00 93.25 75 SER A C 1
ATOM 635 O O . SER A 1 75 ? -5.962 -3.552 -2.513 1.00 93.25 75 SER A O 1
ATOM 637 N N . GLN A 1 76 ? -5.060 -4.823 -4.149 1.00 93.31 76 GLN A N 1
ATOM 638 C CA . GLN A 1 76 ? -5.547 -6.106 -3.645 1.00 93.31 76 GLN A CA 1
ATOM 639 C C . GLN A 1 76 ? -4.932 -6.449 -2.285 1.00 93.31 76 GLN A C 1
ATOM 641 O O . GLN A 1 76 ? -5.645 -6.802 -1.346 1.00 93.31 76 GLN A O 1
ATOM 646 N N . GLU A 1 77 ? -3.615 -6.293 -2.156 1.00 93.25 77 GLU A N 1
ATOM 647 C CA . GLU A 1 77 ? -2.877 -6.695 -0.962 1.00 93.25 77 GLU A CA 1
ATOM 648 C C . GLU A 1 77 ? -3.233 -5.839 0.264 1.00 93.25 77 GLU A C 1
ATOM 650 O O . GLU A 1 77 ? -3.283 -6.351 1.380 1.00 93.25 77 GLU A O 1
ATOM 655 N N . LEU A 1 78 ? -3.507 -4.543 0.087 1.00 91.06 78 LEU A N 1
ATOM 656 C CA . LEU A 1 78 ? -3.810 -3.619 1.190 1.00 91.06 78 LEU A CA 1
ATOM 657 C C . LEU A 1 78 ? -5.308 -3.331 1.359 1.00 91.06 78 LEU A C 1
ATOM 659 O O . LEU A 1 78 ? -5.690 -2.686 2.337 1.00 91.06 78 LEU A O 1
ATOM 663 N N . GLY A 1 79 ? -6.153 -3.778 0.426 1.00 91.00 79 GLY A N 1
ATOM 664 C CA . GLY A 1 79 ? -7.581 -3.446 0.402 1.00 91.00 79 GLY A CA 1
ATOM 665 C C . GLY A 1 79 ? -7.849 -1.955 0.171 1.00 91.00 79 GLY A C 1
ATOM 666 O O . GLY A 1 79 ? -8.849 -1.423 0.655 1.00 91.00 79 GLY A O 1
ATOM 667 N N . ILE A 1 80 ? -6.938 -1.266 -0.524 1.00 92.62 80 ILE A N 1
ATOM 668 C CA . ILE A 1 80 ? -7.028 0.169 -0.818 1.00 92.62 80 ILE A CA 1
ATOM 669 C C . ILE A 1 80 ? -7.522 0.335 -2.259 1.00 92.62 80 ILE A C 1
ATOM 671 O O . ILE A 1 80 ? -6.926 -0.262 -3.154 1.00 92.62 80 ILE A O 1
ATOM 675 N N . PRO A 1 81 ? -8.563 1.145 -2.525 1.00 93.62 81 PRO A N 1
ATOM 676 C CA . PRO A 1 81 ? -9.060 1.361 -3.885 1.00 93.62 81 PRO A CA 1
ATOM 677 C C . PRO A 1 81 ? -7.983 1.925 -4.823 1.00 93.62 81 PRO A C 1
ATOM 679 O O . PRO A 1 81 ? -7.167 2.751 -4.405 1.00 93.62 81 PRO A O 1
ATOM 682 N N . ARG A 1 82 ? -7.986 1.526 -6.102 1.00 93.31 82 ARG A N 1
ATOM 683 C CA . ARG A 1 82 ? -7.003 2.000 -7.098 1.00 93.31 82 ARG A CA 1
ATOM 684 C C . ARG A 1 82 ? -6.997 3.527 -7.218 1.00 93.31 82 ARG A C 1
ATOM 686 O O . ARG A 1 82 ? -5.937 4.128 -7.366 1.00 93.31 82 ARG A O 1
ATOM 693 N N . GLU A 1 83 ? -8.150 4.174 -7.050 1.00 92.38 83 GLU A N 1
ATOM 694 C CA . GLU A 1 83 ? -8.321 5.635 -7.147 1.00 92.38 83 GLU A CA 1
ATOM 695 C C . GLU A 1 83 ? -7.593 6.399 -6.024 1.00 92.38 83 GLU A C 1
ATOM 697 O O . GLU A 1 83 ? -7.400 7.619 -6.081 1.00 92.38 83 GLU A O 1
ATOM 702 N N . ASN A 1 84 ? -7.175 5.686 -4.978 1.00 91.75 84 ASN A N 1
ATOM 703 C CA . ASN A 1 84 ? -6.405 6.23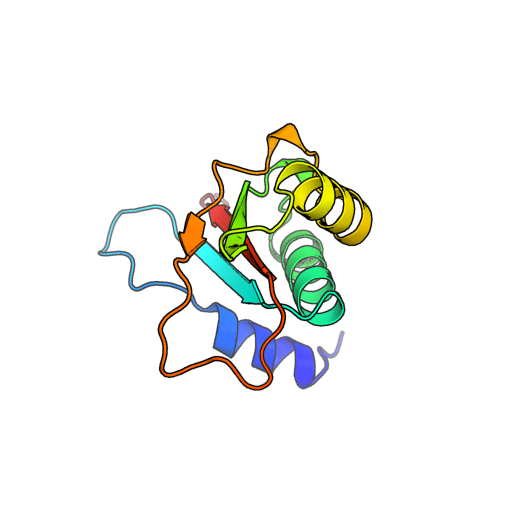6 -3.875 1.00 91.75 84 ASN A CA 1
ATOM 704 C C . ASN A 1 84 ? -4.891 6.178 -4.087 1.00 91.75 84 ASN A C 1
ATOM 706 O O . ASN A 1 84 ? -4.153 6.770 -3.289 1.00 91.75 84 ASN A O 1
ATOM 710 N N . PHE A 1 85 ? -4.424 5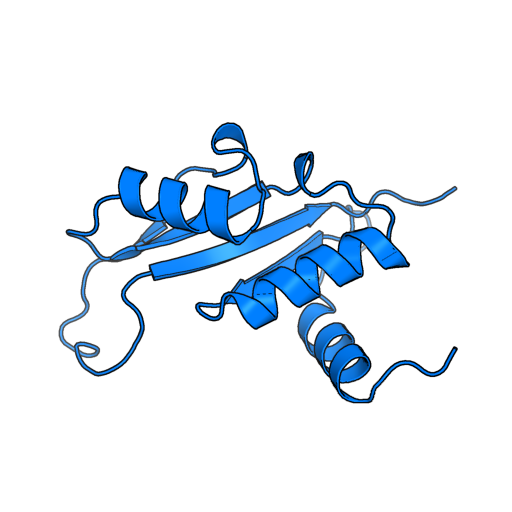.527 -5.152 1.00 91.69 85 PHE A N 1
ATOM 711 C CA . PHE A 1 85 ? -3.027 5.553 -5.560 1.00 91.69 85 PHE A CA 1
ATOM 712 C C . PHE A 1 85 ? -2.767 6.806 -6.399 1.00 91.69 85 PHE A C 1
ATOM 714 O O . PHE A 1 85 ? -3.284 6.991 -7.496 1.00 91.69 85 PHE A O 1
ATOM 721 N N . TRP A 1 86 ? -1.977 7.720 -5.845 1.00 88.94 86 TRP A N 1
ATOM 722 C CA . TRP A 1 86 ? -1.516 8.913 -6.544 1.00 88.94 86 TRP A CA 1
ATOM 723 C C . TRP A 1 86 ? -0.370 8.583 -7.490 1.00 88.94 86 TRP A C 1
ATOM 725 O O . TRP A 1 86 ? 0.322 7.585 -7.297 1.00 88.94 86 TRP A O 1
ATOM 735 N N . LYS A 1 87 ? -0.115 9.506 -8.431 1.00 85.94 87 LYS A N 1
ATOM 736 C CA . LYS A 1 87 ? 0.991 9.441 -9.395 1.00 85.94 87 LYS A CA 1
ATOM 737 C C . LYS A 1 87 ? 2.258 8.867 -8.759 1.00 85.94 87 LYS A C 1
ATOM 739 O O . LYS A 1 87 ? 2.802 9.465 -7.816 1.00 85.94 87 LYS A O 1
ATOM 744 N N . SER A 1 88 ? 2.714 7.735 -9.291 1.00 87.62 88 SER A N 1
ATOM 745 C CA . SER A 1 88 ? 3.893 7.055 -8.776 1.00 87.62 88 SER A CA 1
ATOM 746 C C . SER A 1 88 ? 5.149 7.886 -8.993 1.00 87.62 88 SER A C 1
ATOM 748 O O . SER A 1 88 ? 5.266 8.701 -9.913 1.00 87.62 88 SER A O 1
ATOM 750 N N . TYR A 1 89 ? 6.117 7.686 -8.109 1.00 85.12 89 TYR A N 1
ATOM 751 C CA . TYR A 1 89 ? 7.446 8.248 -8.256 1.00 85.12 89 TYR A CA 1
ATOM 752 C C . TYR A 1 89 ? 8.337 7.248 -8.994 1.00 85.12 89 TYR A C 1
ATOM 754 O O . TYR A 1 89 ? 8.690 6.207 -8.442 1.00 85.12 89 TYR A O 1
ATOM 762 N N . VAL A 1 90 ? 8.704 7.572 -10.235 1.00 84.12 90 VAL A N 1
ATOM 763 C CA . VAL A 1 90 ? 9.582 6.729 -11.057 1.00 84.12 90 VAL A CA 1
ATOM 764 C C . VAL A 1 90 ? 11.041 7.064 -10.760 1.00 84.12 90 VAL A C 1
ATOM 766 O O . VAL A 1 90 ? 11.495 8.194 -10.963 1.00 84.12 90 VAL A O 1
ATOM 769 N N . ARG A 1 91 ? 11.792 6.077 -10.271 1.00 79.31 91 ARG A N 1
ATOM 770 C CA . ARG A 1 91 ? 13.230 6.181 -10.019 1.00 79.31 91 ARG A CA 1
ATOM 771 C C . ARG A 1 91 ? 14.023 5.687 -11.219 1.00 79.31 91 ARG A C 1
ATOM 773 O O . ARG A 1 91 ? 13.874 4.543 -11.639 1.00 79.31 91 ARG A O 1
ATOM 780 N N . LYS A 1 92 ? 14.942 6.526 -11.699 1.00 77.00 92 LYS A N 1
ATOM 781 C CA . LYS A 1 92 ? 15.963 6.101 -12.660 1.00 77.00 92 LYS A CA 1
ATOM 782 C C . LYS A 1 92 ? 16.969 5.176 -11.967 1.00 77.00 92 LYS A C 1
ATOM 784 O O . LYS A 1 92 ? 17.393 5.492 -10.848 1.00 77.00 92 LYS A O 1
ATOM 789 N N . PRO A 1 93 ? 17.382 4.067 -12.596 1.00 64.44 93 PRO A N 1
ATOM 790 C CA . PRO A 1 93 ? 18.407 3.195 -12.045 1.00 64.44 93 PRO A CA 1
ATOM 791 C C . PRO A 1 93 ? 19.720 3.976 -11.919 1.00 64.44 93 PRO A C 1
ATOM 793 O O . PRO A 1 93 ? 20.259 4.488 -12.900 1.00 64.44 93 PRO A O 1
ATOM 796 N N . SER A 1 94 ? 20.257 4.091 -10.701 1.00 57.94 94 SER A N 1
ATOM 797 C CA . SER A 1 94 ? 21.624 4.583 -10.530 1.00 57.94 94 SER A CA 1
ATOM 798 C C . SER A 1 94 ? 22.588 3.411 -10.705 1.00 57.94 94 SER A C 1
ATOM 800 O O . SER A 1 94 ? 22.381 2.340 -10.131 1.00 57.94 94 SER A O 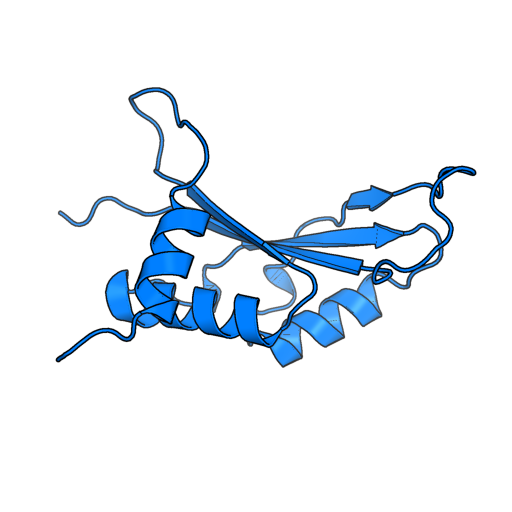1
ATOM 802 N N . LYS A 1 95 ? 23.673 3.615 -11.468 1.00 53.31 95 LYS A N 1
ATOM 803 C CA . LYS A 1 95 ? 24.721 2.603 -11.736 1.00 53.31 95 LYS A CA 1
ATOM 804 C C . LYS A 1 95 ? 25.325 1.966 -10.466 1.00 53.31 95 LYS A C 1
ATOM 806 O O . LYS A 1 95 ? 26.013 0.962 -10.556 1.00 53.31 95 LYS A O 1
ATOM 811 N N . ILE A 1 96 ? 25.068 2.544 -9.291 1.00 53.12 96 ILE A N 1
ATOM 812 C CA . ILE A 1 96 ? 25.677 2.208 -7.999 1.00 53.12 96 ILE A CA 1
ATOM 813 C C . ILE A 1 96 ? 24.839 1.188 -7.192 1.00 53.12 96 ILE A C 1
ATOM 815 O O . ILE A 1 96 ? 25.341 0.623 -6.227 1.00 53.12 96 ILE A O 1
ATOM 819 N N . ARG A 1 97 ? 23.564 0.932 -7.533 1.00 52.38 97 ARG A N 1
ATOM 820 C CA . ARG A 1 97 ? 22.616 0.252 -6.614 1.00 52.38 97 ARG A CA 1
ATOM 821 C C . ARG A 1 97 ? 21.878 -0.960 -7.196 1.00 52.38 97 ARG A C 1
ATOM 823 O O . ARG A 1 97 ? 20.759 -1.244 -6.788 1.00 52.38 97 ARG A O 1
ATOM 830 N N . GLN A 1 98 ? 22.496 -1.693 -8.123 1.00 48.12 98 GLN A N 1
ATOM 831 C CA . GLN A 1 98 ? 21.871 -2.843 -8.804 1.00 48.12 98 GLN A CA 1
ATOM 832 C C . GLN A 1 98 ? 21.708 -4.118 -7.949 1.00 48.12 98 GLN A C 1
ATOM 834 O O . GLN A 1 98 ? 21.225 -5.129 -8.445 1.00 48.12 98 GLN A O 1
ATOM 839 N N . GLY A 1 99 ? 22.073 -4.106 -6.667 1.00 48.84 99 GLY A N 1
ATOM 840 C CA . GLY A 1 99 ? 22.007 -5.298 -5.825 1.00 48.84 99 GLY A CA 1
ATOM 841 C C . GLY A 1 99 ? 20.995 -5.181 -4.690 1.00 48.84 99 GLY A C 1
ATOM 842 O O . GLY A 1 99 ? 21.237 -4.436 -3.747 1.00 48.84 99 GLY A O 1
ATOM 843 N N . LYS A 1 100 ? 19.962 -6.034 -4.718 1.00 48.94 100 LYS A N 1
ATOM 844 C CA . LYS A 1 100 ? 19.252 -6.594 -3.541 1.00 48.94 100 LYS A CA 1
ATOM 845 C C . LYS A 1 100 ? 18.057 -5.849 -2.922 1.00 48.94 100 LYS A C 1
ATOM 847 O O . LYS A 1 100 ? 17.572 -6.317 -1.896 1.00 48.94 100 LYS A O 1
ATOM 852 N N . HIS A 1 101 ? 17.526 -4.772 -3.503 1.00 52.09 101 HIS A N 1
ATOM 853 C CA . HIS A 1 101 ? 16.285 -4.162 -2.989 1.00 52.09 101 HIS A CA 1
ATOM 854 C C . HIS A 1 101 ? 15.063 -4.477 -3.865 1.00 52.09 101 HIS A C 1
ATOM 856 O O . HIS A 1 101 ? 15.213 -4.556 -5.085 1.00 52.09 101 HIS A O 1
ATOM 862 N N . PRO A 1 102 ? 13.860 -4.631 -3.273 1.00 56.97 102 PRO A N 1
ATOM 863 C CA . PRO A 1 102 ? 12.623 -4.812 -4.028 1.00 56.97 102 PRO A CA 1
ATOM 864 C C . PRO A 1 102 ? 12.428 -3.688 -5.045 1.00 56.97 102 PRO A C 1
ATOM 866 O O . PRO A 1 102 ? 12.733 -2.521 -4.776 1.00 56.97 102 PRO A O 1
ATOM 869 N N . LEU A 1 103 ? 11.925 -4.044 -6.227 1.00 61.28 103 LEU A N 1
ATOM 870 C CA . LEU A 1 103 ? 11.818 -3.125 -7.361 1.00 61.28 103 LEU A CA 1
ATOM 871 C C . LEU A 1 103 ? 10.685 -2.087 -7.211 1.00 61.28 103 LEU A C 1
ATOM 873 O O . LEU A 1 103 ? 10.456 -1.257 -8.092 1.00 61.28 103 LEU A O 1
ATOM 877 N N . TRP A 1 104 ? 9.964 -2.122 -6.098 1.00 55.31 104 TRP A N 1
ATOM 878 C CA . TRP A 1 104 ? 8.874 -1.207 -5.816 1.00 55.31 104 TRP A CA 1
ATOM 879 C C . TRP A 1 104 ? 8.539 -1.214 -4.328 1.00 55.31 104 TRP A C 1
ATOM 881 O O . TRP A 1 104 ? 8.707 -2.223 -3.644 1.00 55.31 104 TRP A O 1
ATOM 891 N N . TYR A 1 105 ? 8.070 -0.074 -3.825 1.00 69.44 105 TYR A N 1
ATOM 892 C CA . TYR A 1 105 ? 7.594 0.086 -2.450 1.00 69.44 105 TYR A CA 1
ATOM 893 C C . TYR A 1 105 ? 6.477 1.123 -2.364 1.00 69.44 105 TYR A C 1
ATOM 895 O O . TYR A 1 105 ? 6.416 2.043 -3.185 1.00 69.44 105 TYR A O 1
ATOM 903 N N . VAL A 1 106 ? 5.609 1.006 -1.356 1.00 65.69 106 VAL A N 1
ATOM 904 C CA . VAL A 1 106 ? 4.457 1.908 -1.169 1.00 65.69 106 VAL A CA 1
ATOM 905 C C . VAL A 1 106 ? 4.693 2.818 0.006 1.00 65.69 106 VAL A C 1
ATOM 907 O O . VAL A 1 106 ? 5.138 2.372 1.060 1.00 65.69 106 VAL A O 1
ATOM 910 N N . SER A 1 107 ? 4.323 4.081 -0.163 1.00 71.69 107 SER A N 1
ATOM 911 C CA . SER A 1 107 ? 4.093 5.013 0.929 1.00 71.69 107 SER A CA 1
ATOM 912 C C . SER A 1 107 ? 2.590 5.184 1.142 1.00 71.69 107 SER A C 1
ATOM 914 O O . SER A 1 107 ? 1.912 5.763 0.290 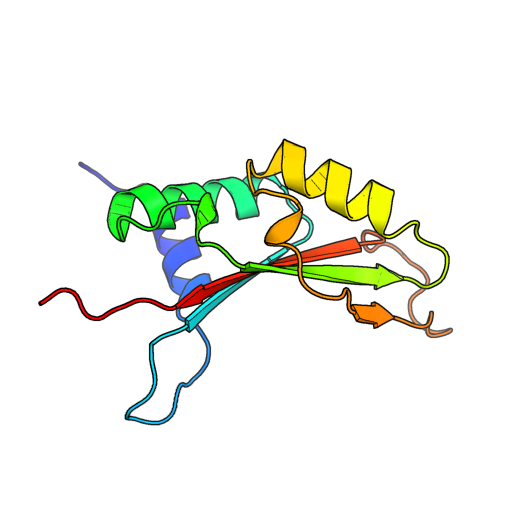1.00 71.69 107 SER A O 1
ATOM 916 N N . CYS A 1 108 ? 2.063 4.681 2.258 1.00 65.81 108 CYS A N 1
ATOM 917 C CA . CYS A 1 108 ? 0.674 4.897 2.671 1.00 65.81 108 CYS A CA 1
ATOM 918 C C . CYS A 1 108 ? 0.630 6.109 3.598 1.00 65.81 108 CYS A C 1
ATOM 920 O O . CYS A 1 108 ? 1.363 6.136 4.585 1.00 65.81 108 CYS A O 1
ATOM 922 N N . ASN A 1 109 ? -0.203 7.108 3.304 1.00 69.94 109 ASN A N 1
ATOM 923 C CA . ASN A 1 109 ? -0.345 8.304 4.129 1.00 69.94 109 ASN A CA 1
ATOM 924 C C . ASN A 1 109 ? -1.812 8.629 4.425 1.00 69.94 109 ASN A C 1
ATOM 926 O O . ASN A 1 109 ? -2.690 8.481 3.576 1.00 69.94 109 ASN A O 1
ATOM 930 N N . THR A 1 110 ? -2.059 9.118 5.640 1.00 57.78 110 THR A N 1
ATOM 931 C CA . THR A 1 110 ? -3.355 9.671 6.043 1.00 57.78 110 THR A CA 1
ATOM 932 C C . THR A 1 110 ? -3.181 10.983 6.798 1.00 57.78 110 THR A C 1
ATOM 934 O O . THR A 1 110 ? -2.142 11.242 7.418 1.00 57.78 110 THR A O 1
ATOM 937 N N . LYS A 1 111 ? -4.193 11.850 6.714 1.00 59.00 111 LYS A N 1
ATOM 938 C CA . LYS A 1 111 ? -4.297 13.052 7.543 1.00 59.00 111 LYS A CA 1
ATOM 939 C C . LYS A 1 111 ? -5.132 12.689 8.764 1.00 59.00 111 LYS A C 1
ATOM 941 O O . LYS A 1 111 ? -6.306 12.383 8.619 1.00 59.00 111 LYS A O 1
ATOM 946 N N . LEU A 1 112 ? -4.559 12.804 9.956 1.00 52.91 112 LEU A N 1
ATOM 947 C CA . LEU A 1 112 ? -5.337 12.705 11.184 1.00 52.91 112 LEU A CA 1
ATOM 948 C C . LEU A 1 112 ? -6.110 14.018 11.381 1.00 52.91 112 LEU A C 1
ATOM 950 O O . LEU A 1 112 ? -5.512 15.095 11.525 1.00 52.91 112 LEU A O 1
ATOM 954 N N . GLY A 1 113 ? -7.440 13.931 11.335 1.00 42.66 113 GLY A N 1
ATOM 955 C CA . GLY A 1 113 ? -8.345 14.987 11.786 1.00 42.66 113 GLY A CA 1
ATOM 956 C C . GLY A 1 113 ? -8.304 15.111 13.310 1.00 42.66 113 GLY A C 1
ATOM 957 O O . GLY A 1 113 ? -7.970 14.157 14.009 1.00 42.66 113 GLY A O 1
ATOM 958 N N . LYS A 1 114 ? -8.585 16.301 13.851 1.00 37.03 114 LYS A N 1
ATOM 959 C CA . LYS A 1 114 ? -8.769 16.456 15.299 1.00 37.03 114 LYS A CA 1
ATOM 960 C C . LYS A 1 114 ? -10.046 15.700 15.686 1.00 37.03 114 LYS A C 1
ATOM 962 O O . LYS A 1 114 ? -11.111 16.114 15.241 1.00 37.03 114 LYS A O 1
ATOM 967 N N . SER A 1 115 ? -9.944 14.650 16.507 1.00 33.47 115 SER A N 1
ATOM 968 C CA . SER A 1 115 ? -11.088 14.261 17.339 1.00 33.47 115 SER A CA 1
ATOM 969 C C . SER A 1 115 ? -11.423 15.472 18.202 1.00 33.47 115 SER A C 1
ATOM 971 O O . SER A 1 115 ? -10.520 16.050 18.819 1.00 33.47 115 SER A O 1
ATOM 973 N N . THR A 1 116 ? -12.677 15.904 18.116 1.00 33.69 116 THR A N 1
ATOM 974 C CA . THR A 1 116 ? -13.262 16.880 19.043 1.00 33.69 116 THR A CA 1
ATOM 975 C C . THR A 1 116 ? -13.380 16.236 20.417 1.00 33.69 116 THR A C 1
ATOM 977 O O . THR A 1 116 ? -13.465 14.985 20.454 1.00 33.69 116 THR A O 1
#

Sequence (116 aa):
MVLSKREWLMLYWCEGDKSKRGRSRKVALTSTDPLLLKLFIYSLKQFYEVDPRELKCRLTIWEGVNEDEAIEFWSQELGIPRENFWKSYVRKPSKIRQGKHPLWYVSCNTKLGKST

Foldseek 3Di:
DDDDPVLVVLCVVFQADPPDPPDFGKTKDKDPDLVSLLSVQVCCCPPQVDDLQQKAKEKEAEPPDDPVVVLVVCCVSNVYDSVRYDDYHYDYDDPPDPDDDDRMMMMIMDGRDDDD

pLDDT: mean 72.45, std 17.83, range [33.47, 93.81]

Secondary structure (DSSP, 8-state):
----HHHHHHHHHTS-----TTS-EEEEEEES-HHHHHHHHHHHHHHH---GGG-EEEEEEETTS-HHHHHHHHHHHHT--GGGEEEEEEEPPPTT--SS--SEEEEEEEEEPPP-